Protein AF-A0A9P7KUI4-F1 (afdb_monomer_lite)

Radius of gyration: 19.09 Å; chains: 1; bounding box: 41×30×52 Å

InterPro domains:
  IPR008391 Acetyl xylan esterase domain [PF05448] (12-65)
  IPR029058 Alpha/Beta hydrolase fold [G3DSA:3.40.50.1820] (3-63)
  IPR029058 Alpha/Beta hydrolase fold [SSF53474] (7-69)
  IPR050261 FrsA esterase [PTHR22946] (4-66)

Foldseek 3Di:
DDDDDLVVLLVVVVVVLVVQVPDPVDDQQAAEAEDEEARLCSQVVNVVPDVSYDYYHHYPYPNDCPVVCVVCVVVVVVVVVQVVCVVVVHDRDDAAQEDPDLVQLDPVRHSHPRSHSVSCVVPVD

Sequence (125 aa):
MQESNPPLQQADYYDAFNFAASIPCVDKDKIAYWGSSFSGGNVIYAAAIDKRIKAAIIQCPAVSGEVRSLAFKDRIPTLLEDRCQIASGLDPPTVPLIAADRESSDLATTNAMFPTKDAYDLLSL

pLDDT: mean 90.23, std 8.91, range [48.69, 98.62]

Secondary structure (DSSP, 8-state):
-----HHHHHHHHHHHHHHHHHSTT--GGG-EEEEEHHHHHHHHHHHHH--S-SEEEEES----HHHHHHHHGGGHHHHHHHHHHHHTTPPPP---SS-SSSTT--TTT---SS-SHHHHHHH--

Structure (mmCIF, N/CA/C/O backbone):
data_AF-A0A9P7KUI4-F1
#
_entry.id   AF-A0A9P7KUI4-F1
#
loop_
_atom_site.group_PDB
_atom_site.id
_atom_site.type_symbol
_atom_site.label_atom_id
_atom_site.label_alt_id
_atom_site.label_comp_id
_atom_site.label_asym_id
_atom_site.label_entity_id
_atom_site.label_seq_id
_atom_site.pdbx_PDB_ins_code
_atom_site.Cartn_x
_atom_site.Cartn_y
_atom_site.Cartn_z
_atom_site.occupancy
_atom_site.B_iso_or_equiv
_atom_site.auth_seq_id
_atom_site.auth_comp_id
_atom_site.auth_asym_id
_atom_site.auth_atom_id
_atom_site.pdbx_PDB_model_num
ATOM 1 N N . MET A 1 1 ? 16.651 10.270 0.247 1.00 48.69 1 MET A N 1
ATOM 2 C CA . MET A 1 1 ? 16.249 9.134 -0.608 1.00 48.69 1 MET A CA 1
ATOM 3 C C . MET A 1 1 ? 15.030 8.499 0.039 1.00 48.69 1 MET A C 1
ATOM 5 O O . MET A 1 1 ? 15.164 7.970 1.135 1.00 48.69 1 MET A O 1
ATOM 9 N N . GLN A 1 2 ? 13.839 8.665 -0.538 1.00 57.72 2 GLN A N 1
ATOM 10 C CA . GLN A 1 2 ? 12.612 8.126 0.052 1.00 57.72 2 GLN A CA 1
ATOM 11 C C . GLN A 1 2 ? 12.283 6.800 -0.624 1.00 5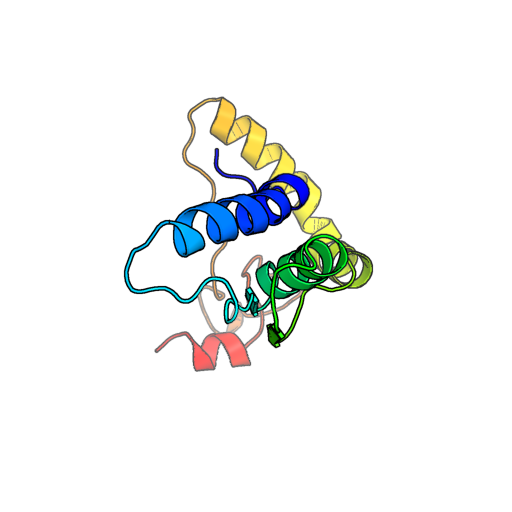7.72 2 GLN A C 1
ATOM 13 O O . GLN A 1 2 ? 11.622 6.750 -1.655 1.00 57.72 2 GLN A O 1
ATOM 18 N N . GLU A 1 3 ? 12.830 5.728 -0.065 1.00 71.50 3 GLU A N 1
ATOM 19 C CA . GLU A 1 3 ? 12.547 4.373 -0.520 1.00 71.50 3 GLU A CA 1
ATOM 20 C C . GLU A 1 3 ? 11.262 3.852 0.116 1.00 71.50 3 GLU A C 1
ATOM 22 O O . GLU A 1 3 ? 10.906 4.213 1.241 1.00 71.50 3 GLU A O 1
ATOM 27 N N . SER A 1 4 ? 10.573 2.958 -0.590 1.00 79.12 4 SER A N 1
ATOM 28 C CA . SER A 1 4 ? 9.473 2.217 0.018 1.00 79.12 4 SER A CA 1
ATOM 29 C C . SER A 1 4 ? 10.026 1.225 1.042 1.00 79.12 4 SER A C 1
ATOM 31 O O . SER A 1 4 ? 10.692 0.264 0.671 1.00 79.12 4 SER A O 1
ATOM 33 N N . ASN A 1 5 ? 9.730 1.447 2.324 1.00 88.44 5 ASN A N 1
ATOM 34 C CA . ASN A 1 5 ? 10.099 0.562 3.428 1.00 88.44 5 ASN A CA 1
ATOM 35 C C . ASN A 1 5 ? 8.817 0.037 4.100 1.00 88.44 5 ASN A C 1
ATOM 37 O O . ASN A 1 5 ? 8.259 0.736 4.948 1.00 88.44 5 ASN A O 1
ATOM 41 N N . PRO A 1 6 ? 8.313 -1.151 3.708 1.00 88.62 6 PRO A N 1
ATOM 42 C CA . PRO A 1 6 ? 7.027 -1.646 4.191 1.00 88.62 6 PRO A CA 1
ATOM 43 C C . PRO A 1 6 ? 6.933 -1.752 5.722 1.00 88.62 6 PRO A C 1
ATOM 45 O O . PRO A 1 6 ? 5.951 -1.250 6.255 1.00 88.62 6 PRO A O 1
ATOM 48 N N . PRO A 1 7 ? 7.918 -2.308 6.459 1.00 90.94 7 PRO A N 1
ATOM 49 C CA . PRO A 1 7 ? 7.857 -2.331 7.923 1.00 90.94 7 PRO A CA 1
ATOM 50 C C . PRO A 1 7 ? 7.677 -0.953 8.570 1.00 90.94 7 PRO A C 1
ATOM 52 O O . PRO A 1 7 ? 6.864 -0.813 9.482 1.00 90.94 7 PRO A O 1
ATOM 55 N N . LEU A 1 8 ? 8.390 0.072 8.086 1.00 94.50 8 LEU A N 1
ATOM 56 C CA . LEU A 1 8 ? 8.221 1.437 8.597 1.00 94.50 8 LEU A CA 1
ATOM 57 C C . LEU A 1 8 ? 6.851 2.007 8.217 1.00 94.50 8 LEU A C 1
ATOM 59 O O . LEU A 1 8 ? 6.138 2.499 9.079 1.00 94.50 8 LEU A O 1
ATOM 63 N N . GLN A 1 9 ? 6.428 1.840 6.965 1.00 93.38 9 GLN A N 1
ATOM 64 C CA . GLN A 1 9 ? 5.114 2.305 6.508 1.00 93.38 9 GLN A CA 1
ATOM 65 C C . GLN A 1 9 ? 3.950 1.618 7.236 1.00 93.38 9 GLN A C 1
ATOM 67 O O . GLN A 1 9 ? 2.884 2.201 7.397 1.00 93.38 9 GLN A O 1
ATOM 72 N N . GLN A 1 10 ? 4.125 0.367 7.661 1.00 94.56 10 GLN A N 1
ATOM 73 C CA . GLN A 1 10 ? 3.162 -0.347 8.497 1.00 94.56 10 GLN A CA 1
ATOM 74 C C . GLN A 1 10 ? 3.130 0.229 9.913 1.00 94.56 10 GLN A C 1
ATOM 76 O O . GLN A 1 10 ? 2.047 0.382 10.471 1.00 94.56 10 GLN A O 1
ATOM 81 N N . ALA A 1 11 ? 4.290 0.574 10.480 1.00 95.62 11 ALA A N 1
ATOM 82 C CA . ALA A 1 11 ? 4.370 1.241 11.777 1.00 95.62 11 ALA A CA 1
ATOM 83 C C . ALA A 1 11 ? 3.716 2.632 11.750 1.00 95.62 11 ALA A C 1
ATOM 85 O O . ALA A 1 11 ? 2.987 2.979 12.681 1.00 95.62 11 ALA A O 1
ATOM 86 N N . ASP A 1 12 ? 3.865 3.361 10.641 1.00 96.50 12 ASP A N 1
ATOM 87 C CA . ASP A 1 12 ? 3.247 4.674 10.445 1.00 96.50 12 ASP A CA 1
ATOM 88 C C . ASP A 1 12 ? 1.712 4.626 10.569 1.00 96.50 12 ASP A C 1
ATOM 90 O O . ASP A 1 12 ? 1.102 5.610 10.981 1.00 96.50 12 ASP A O 1
ATOM 94 N N . TYR A 1 13 ? 1.052 3.491 10.289 1.00 97.69 13 TYR A N 1
ATOM 95 C CA . TYR A 1 13 ? -0.392 3.349 10.536 1.00 97.69 13 TYR A CA 1
ATOM 96 C C . TYR A 1 13 ? -0.741 3.434 12.030 1.00 97.69 13 TYR A C 1
ATOM 98 O O . TYR A 1 13 ? -1.772 4.012 12.394 1.00 97.69 13 TYR A O 1
ATOM 106 N N . TYR A 1 14 ? 0.098 2.885 12.911 1.00 97.75 14 TYR A N 1
ATOM 107 C CA . TYR A 1 14 ? -0.122 2.932 14.360 1.00 97.75 14 TYR A CA 1
ATOM 108 C C . TYR A 1 14 ? 0.059 4.352 14.895 1.00 97.75 14 TYR A C 1
ATOM 110 O O . TYR A 1 14 ? -0.729 4.807 15.731 1.00 97.75 14 TYR A O 1
ATOM 118 N N . ASP A 1 15 ? 1.054 5.064 14.370 1.00 98.25 15 ASP A N 1
ATOM 119 C CA . ASP A 1 15 ? 1.306 6.463 14.703 1.00 98.25 15 ASP A CA 1
ATOM 120 C C . ASP A 1 15 ? 0.203 7.368 14.153 1.00 98.25 15 ASP A C 1
ATOM 122 O O . ASP A 1 15 ? -0.309 8.225 14.876 1.00 98.25 15 ASP A O 1
ATOM 126 N N . ALA A 1 16 ? -0.265 7.110 12.930 1.00 98.06 16 ALA A N 1
ATOM 127 C CA . ALA A 1 16 ? -1.418 7.788 12.352 1.00 98.06 16 ALA A CA 1
ATOM 128 C C . ALA A 1 16 ? -2.690 7.563 13.182 1.00 98.06 16 ALA A C 1
ATOM 130 O O . ALA A 1 16 ? -3.460 8.504 13.369 1.00 98.06 16 ALA A O 1
ATOM 131 N N . PHE A 1 17 ? -2.903 6.362 13.736 1.00 98.50 17 PHE A N 1
ATOM 132 C CA . PHE A 1 17 ? -4.002 6.117 14.676 1.00 98.50 17 PHE A CA 1
ATOM 133 C C . PHE A 1 17 ? -3.865 6.992 15.925 1.00 98.50 17 PHE A C 1
ATOM 135 O O . PHE A 1 17 ? -4.828 7.651 16.314 1.00 98.50 17 PHE A O 1
ATOM 142 N N . ASN A 1 18 ? -2.684 7.011 16.552 1.00 98.38 18 ASN A N 1
ATOM 143 C CA . ASN A 1 18 ? -2.441 7.795 17.768 1.00 98.38 18 ASN A CA 1
ATOM 144 C C . ASN A 1 18 ? -2.662 9.289 17.516 1.00 98.38 18 ASN A C 1
ATOM 146 O O . ASN A 1 18 ? -3.323 9.965 18.305 1.00 98.38 18 ASN A O 1
ATOM 150 N N . PHE A 1 19 ? -2.150 9.786 16.391 1.00 98.56 19 PHE A N 1
ATOM 151 C CA . PHE A 1 19 ? -2.352 11.159 15.966 1.00 98.56 19 PHE A CA 1
ATOM 152 C C . PHE A 1 19 ? -3.835 11.454 15.719 1.00 98.56 19 PHE A C 1
ATOM 154 O O . PHE A 1 19 ? -4.370 12.389 16.312 1.00 98.56 19 PHE A O 1
ATOM 161 N N . ALA A 1 20 ? -4.525 10.635 14.920 1.00 98.31 20 ALA A N 1
ATOM 162 C CA . ALA A 1 20 ? -5.942 10.824 14.619 1.00 98.31 20 ALA A CA 1
ATOM 163 C C . ALA A 1 20 ? -6.803 10.819 15.890 1.00 98.31 20 ALA A C 1
ATOM 165 O O . ALA A 1 20 ? -7.667 11.675 16.044 1.00 98.31 20 ALA A O 1
ATOM 166 N N . ALA A 1 21 ? -6.525 9.915 16.832 1.00 98.25 21 ALA A N 1
ATOM 167 C CA . ALA A 1 21 ? -7.222 9.833 18.112 1.00 98.25 21 ALA A CA 1
ATOM 168 C C . ALA A 1 21 ? -6.979 11.046 19.032 1.00 98.25 21 ALA A C 1
ATOM 170 O O . ALA A 1 21 ? -7.741 11.244 19.976 1.00 98.25 21 ALA A O 1
ATOM 171 N N . SER A 1 22 ? -5.940 11.851 18.780 1.00 98.31 22 SER A N 1
ATOM 172 C CA . SER A 1 22 ? -5.683 13.094 19.522 1.00 98.31 22 SER A CA 1
ATOM 173 C C . SER A 1 22 ? -6.503 14.287 19.016 1.00 98.31 22 SER A C 1
ATOM 175 O O . SER A 1 22 ? -6.601 15.304 19.703 1.00 98.31 22 SER A O 1
ATOM 177 N N . ILE A 1 23 ? -7.099 14.181 17.824 1.00 98.56 23 ILE A N 1
ATOM 178 C CA . ILE A 1 23 ? -7.865 15.266 17.210 1.00 98.56 23 ILE A CA 1
ATOM 179 C C . ILE A 1 23 ? -9.235 15.360 17.908 1.00 98.56 23 ILE A C 1
ATOM 181 O O . ILE A 1 23 ? -9.986 14.385 17.880 1.00 98.56 23 ILE A O 1
ATOM 185 N N . PRO A 1 24 ? -9.630 16.519 18.479 1.00 98.19 24 PRO A N 1
ATOM 186 C CA . PRO A 1 24 ? -10.840 16.625 19.307 1.00 98.19 24 PRO A CA 1
ATOM 187 C C . PRO A 1 24 ? -12.157 16.206 18.638 1.00 98.19 24 PRO A C 1
ATOM 189 O O . PRO A 1 24 ? -13.096 15.819 19.327 1.00 98.19 24 PRO A O 1
ATOM 192 N N . CYS A 1 25 ? -12.255 16.305 17.310 1.00 97.94 25 CYS A N 1
ATOM 193 C CA . CYS A 1 25 ? -13.455 15.928 16.559 1.00 97.94 25 CYS A CA 1
ATOM 194 C C . CYS A 1 25 ? -13.476 14.459 16.102 1.00 97.94 25 CYS A C 1
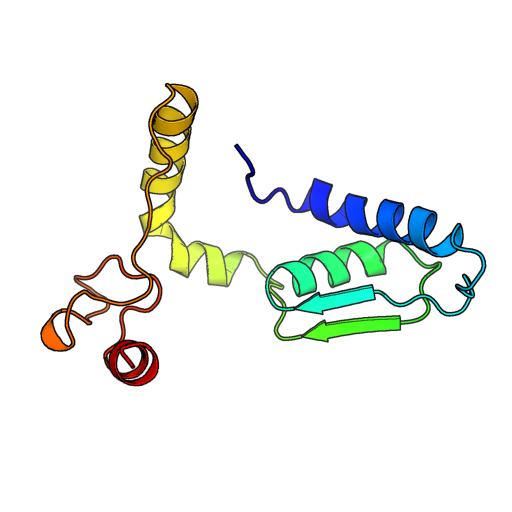ATOM 196 O O . CYS A 1 25 ? -14.446 14.040 15.470 1.00 97.94 25 CYS A O 1
ATOM 198 N N . VAL A 1 26 ? -12.435 13.677 16.398 1.00 98.44 26 VAL A N 1
ATOM 199 C CA . VAL A 1 26 ? -12.337 12.266 16.013 1.00 98.44 26 VAL A CA 1
ATOM 200 C C . VAL A 1 26 ? -12.796 11.375 17.164 1.00 98.44 26 VAL A C 1
ATOM 202 O O . VAL A 1 26 ? -12.249 11.402 18.263 1.00 98.44 26 VAL A O 1
ATOM 205 N N . ASP A 1 27 ? -13.785 10.524 16.894 1.00 98.25 27 ASP A N 1
ATOM 206 C CA . ASP A 1 27 ? -14.173 9.444 17.801 1.00 98.25 27 ASP A CA 1
ATOM 207 C C . ASP A 1 27 ? -13.187 8.275 17.654 1.00 98.25 27 ASP A C 1
ATOM 209 O O . ASP A 1 27 ? -13.242 7.508 16.685 1.00 98.25 27 ASP A O 1
ATOM 213 N N . LYS A 1 28 ? -12.277 8.132 18.626 1.00 97.31 28 LYS A N 1
ATOM 214 C CA . LYS A 1 28 ? -11.248 7.078 18.629 1.00 97.31 28 LYS A CA 1
ATOM 215 C C . LYS A 1 28 ? -11.822 5.661 18.540 1.00 97.31 28 LYS A C 1
ATOM 217 O O . LYS A 1 28 ? -11.135 4.753 18.075 1.00 97.31 28 LYS A O 1
ATOM 222 N N . ASP A 1 29 ? -13.070 5.458 18.964 1.00 97.94 29 ASP A N 1
ATOM 223 C CA . ASP A 1 29 ? -13.720 4.150 18.957 1.00 97.94 29 ASP A CA 1
ATOM 224 C C . ASP A 1 29 ? -14.392 3.842 17.608 1.00 97.94 29 ASP A C 1
ATOM 226 O O . ASP A 1 29 ? -15.029 2.799 17.470 1.00 97.94 29 ASP A O 1
ATOM 230 N N . LYS A 1 30 ? -14.198 4.701 16.593 1.00 98.19 30 LYS A N 1
ATOM 231 C CA . LYS A 1 30 ? -14.711 4.544 15.220 1.00 98.19 30 LYS A CA 1
ATOM 232 C C . LYS A 1 30 ? -13.649 4.703 14.120 1.00 98.19 30 LYS A C 1
ATOM 234 O O . LYS A 1 30 ? -13.995 4.904 12.959 1.00 98.19 30 LYS A O 1
ATOM 239 N N . ILE A 1 31 ? -12.362 4.598 14.449 1.00 98.62 31 ILE A N 1
ATOM 240 C CA . ILE A 1 31 ? -11.281 4.719 13.458 1.00 98.62 31 ILE A CA 1
ATOM 241 C C . ILE A 1 31 ? -11.184 3.446 12.600 1.00 98.62 31 ILE A C 1
ATOM 243 O O . ILE A 1 31 ? -11.254 2.323 13.110 1.00 98.62 31 ILE A O 1
ATOM 247 N N . ALA A 1 32 ? -10.983 3.628 11.294 1.00 98.38 32 ALA A N 1
ATOM 248 C CA . ALA A 1 32 ? -10.723 2.569 10.326 1.00 98.38 32 ALA A CA 1
ATOM 249 C C . ALA A 1 32 ? -9.422 2.840 9.563 1.00 98.38 32 ALA A C 1
ATOM 251 O O . ALA A 1 32 ? -9.056 3.995 9.343 1.00 98.38 32 ALA A O 1
ATOM 252 N N . TYR A 1 33 ? -8.754 1.779 9.119 1.00 98.50 33 TYR A N 1
ATOM 253 C CA . TYR A 1 33 ? -7.660 1.893 8.158 1.00 98.50 33 TYR A CA 1
ATOM 254 C C . TYR A 1 33 ? -8.171 1.714 6.735 1.00 98.50 33 TYR A C 1
ATOM 256 O O . TYR A 1 33 ? -9.028 0.873 6.469 1.00 98.50 33 TYR A O 1
ATOM 264 N N . TRP A 1 34 ? -7.621 2.498 5.813 1.00 98.00 34 TRP A N 1
ATOM 265 C CA . TRP A 1 34 ? -7.902 2.405 4.387 1.00 98.00 34 TRP A CA 1
ATOM 266 C C . TRP A 1 34 ? -6.591 2.392 3.602 1.00 98.00 34 TRP A C 1
ATOM 268 O O . TRP A 1 34 ? -5.629 3.070 3.977 1.00 98.00 34 TRP A O 1
ATOM 278 N N . GLY A 1 35 ? -6.539 1.601 2.533 1.00 96.44 35 GLY A N 1
ATOM 279 C CA . GLY A 1 35 ? -5.364 1.523 1.676 1.00 96.44 35 GLY A CA 1
ATOM 280 C C . GLY A 1 35 ? -5.662 0.919 0.313 1.00 96.44 35 GLY A C 1
ATOM 281 O O . GLY A 1 35 ? -6.486 0.012 0.180 1.00 96.44 35 GLY A O 1
ATOM 282 N N . SER A 1 36 ? -4.951 1.414 -0.698 1.00 95.81 36 SER A N 1
ATOM 283 C CA . SER A 1 36 ? -5.045 0.963 -2.087 1.00 95.81 36 SER A CA 1
ATOM 284 C C . SER A 1 36 ? -3.691 0.469 -2.590 1.00 95.81 36 SER A C 1
ATOM 286 O O . SER A 1 36 ? -2.648 0.980 -2.168 1.00 95.81 36 SER A O 1
ATOM 288 N N . SER A 1 37 ? -3.678 -0.529 -3.478 1.00 92.38 37 SER A N 1
ATOM 289 C CA . SER A 1 37 ? -2.452 -1.050 -4.094 1.00 92.38 37 SER A CA 1
ATOM 290 C C . SER A 1 37 ? -1.411 -1.454 -3.035 1.00 92.38 37 SER A C 1
ATOM 292 O O . SER A 1 37 ? -1.689 -2.268 -2.150 1.00 92.38 37 SER A O 1
ATOM 294 N N . PHE A 1 38 ? -0.212 -0.874 -3.077 1.00 90.62 38 PHE A N 1
ATOM 295 C CA . PHE A 1 38 ? 0.850 -1.131 -2.107 1.00 90.62 38 PHE A CA 1
ATOM 296 C C . PHE A 1 38 ? 0.445 -0.799 -0.664 1.00 90.62 38 PHE A C 1
ATOM 298 O O . PHE A 1 38 ? 0.690 -1.591 0.244 1.00 90.62 38 PHE A O 1
ATOM 305 N N . SER A 1 39 ? -0.262 0.316 -0.461 1.00 94.50 39 SER A N 1
ATOM 306 C CA . SER A 1 39 ? -0.798 0.693 0.851 1.00 94.50 39 SER A CA 1
ATOM 307 C C . SER A 1 39 ? -1.862 -0.299 1.333 1.00 94.50 39 SER A C 1
ATOM 309 O O . SER A 1 39 ? -1.920 -0.583 2.524 1.00 94.50 39 SER A O 1
ATOM 311 N N . GLY A 1 40 ? -2.629 -0.917 0.428 1.00 95.12 40 GLY A N 1
ATOM 312 C CA . GLY A 1 40 ? -3.553 -2.000 0.780 1.00 95.12 40 GLY A CA 1
ATOM 313 C C . GLY A 1 40 ? -2.843 -3.200 1.423 1.00 95.12 40 GLY A C 1
ATOM 314 O O . GLY A 1 40 ? -3.347 -3.764 2.391 1.00 95.12 40 GLY A O 1
ATOM 315 N N . GLY A 1 41 ? -1.640 -3.537 0.944 1.00 93.31 41 GLY A N 1
ATOM 316 C CA . GLY A 1 41 ? -0.768 -4.524 1.590 1.00 93.31 41 GLY A CA 1
ATOM 317 C C . GLY A 1 41 ? -0.359 -4.099 3.002 1.00 93.31 41 GLY A C 1
ATOM 318 O O . GLY A 1 41 ? -0.497 -4.872 3.947 1.00 93.31 41 GLY A O 1
ATOM 319 N N . ASN A 1 42 ? 0.062 -2.843 3.176 1.00 94.94 42 ASN A N 1
ATOM 320 C CA . ASN A 1 42 ? 0.408 -2.305 4.496 1.00 94.94 42 ASN A CA 1
ATOM 321 C C . ASN A 1 42 ? -0.783 -2.317 5.470 1.00 94.94 42 ASN A C 1
ATOM 323 O O . ASN A 1 42 ? -0.601 -2.683 6.628 1.00 94.94 42 ASN A O 1
ATOM 327 N N . VAL A 1 43 ? -2.000 -2.006 5.007 1.00 97.00 43 VAL A N 1
ATOM 328 C CA . VAL A 1 43 ? -3.222 -2.080 5.829 1.00 97.00 43 VAL A CA 1
ATOM 329 C C . VAL A 1 43 ? -3.489 -3.495 6.321 1.00 97.00 43 VAL A C 1
ATOM 331 O O . VAL A 1 43 ? -3.852 -3.652 7.484 1.00 97.00 43 VAL A O 1
ATOM 334 N N . ILE A 1 44 ? -3.295 -4.520 5.482 1.00 95.62 44 ILE A N 1
ATOM 335 C CA . ILE A 1 44 ? -3.464 -5.923 5.897 1.00 95.62 44 ILE A CA 1
ATOM 336 C C . ILE A 1 44 ? -2.559 -6.227 7.096 1.00 95.62 44 ILE A C 1
ATOM 338 O O . ILE A 1 44 ? -3.037 -6.733 8.112 1.00 95.62 44 ILE A O 1
ATOM 342 N N . TYR A 1 45 ? -1.273 -5.879 7.003 1.00 95.25 45 TYR A N 1
ATOM 343 C CA . TYR A 1 45 ? -0.314 -6.104 8.086 1.00 95.25 45 TYR A CA 1
ATOM 344 C C . TYR A 1 45 ? -0.637 -5.268 9.328 1.00 95.25 45 TYR A C 1
ATOM 346 O O . TYR A 1 45 ? -0.708 -5.816 10.426 1.00 95.25 45 TYR A O 1
ATOM 354 N N . ALA A 1 46 ? -0.898 -3.969 9.171 1.00 96.75 46 ALA A N 1
ATOM 355 C CA . ALA A 1 46 ? -1.198 -3.090 10.296 1.00 96.75 46 ALA A CA 1
ATOM 356 C C . ALA A 1 46 ? -2.472 -3.527 11.043 1.00 96.75 46 ALA A C 1
ATOM 358 O O . ALA A 1 46 ? -2.467 -3.641 12.266 1.00 96.75 46 ALA A O 1
ATOM 359 N N . ALA A 1 47 ? -3.544 -3.868 10.321 1.00 97.06 47 ALA A N 1
ATOM 360 C CA . ALA A 1 47 ? -4.796 -4.357 10.905 1.00 97.06 47 ALA A CA 1
ATOM 361 C C . ALA A 1 47 ? -4.661 -5.746 11.558 1.00 97.06 47 ALA A C 1
ATOM 363 O O . ALA A 1 47 ? -5.438 -6.115 12.450 1.00 97.06 47 ALA A O 1
ATOM 364 N N . ALA A 1 48 ? -3.678 -6.549 11.136 1.00 96.62 48 ALA A N 1
ATOM 365 C CA . ALA A 1 48 ? -3.374 -7.815 11.791 1.00 96.62 48 ALA A CA 1
ATOM 366 C C . ALA A 1 48 ? -2.828 -7.606 13.214 1.00 96.62 48 ALA A C 1
ATOM 368 O O . ALA A 1 48 ? -3.121 -8.434 14.079 1.00 96.62 48 ALA A O 1
ATOM 369 N N . ILE A 1 49 ? -2.131 -6.495 13.471 1.00 97.44 49 ILE A N 1
ATOM 370 C CA . ILE A 1 49 ? -1.506 -6.169 14.760 1.00 97.44 49 ILE A CA 1
ATOM 371 C C . ILE A 1 49 ? -2.376 -5.222 15.598 1.00 97.44 49 ILE A C 1
ATOM 373 O O . ILE A 1 49 ? -2.697 -5.536 16.743 1.00 97.44 49 ILE A O 1
ATOM 377 N N . ASP A 1 50 ? -2.795 -4.085 15.044 1.00 97.69 50 ASP A N 1
ATOM 378 C CA . ASP A 1 50 ? -3.565 -3.077 15.774 1.00 97.69 50 ASP A CA 1
ATOM 379 C C . ASP A 1 50 ? -5.055 -3.434 15.801 1.00 97.69 50 ASP A C 1
ATOM 381 O O . ASP A 1 50 ? -5.757 -3.365 14.795 1.00 97.69 50 ASP A O 1
ATOM 385 N N . LYS A 1 51 ? -5.554 -3.824 16.977 1.00 97.31 51 LYS A N 1
ATOM 386 C CA . LYS A 1 51 ? -6.965 -4.189 17.194 1.00 97.31 51 LYS A CA 1
ATOM 387 C C . LYS A 1 51 ? -7.825 -3.040 17.710 1.00 97.31 51 LYS A C 1
ATOM 389 O O . LYS A 1 51 ? -8.995 -3.245 18.028 1.00 97.31 51 LYS A O 1
ATOM 394 N N . ARG A 1 52 ? -7.267 -1.830 17.813 1.00 98.06 52 ARG A N 1
ATOM 395 C CA . ARG A 1 52 ? -8.024 -0.645 18.237 1.00 98.06 52 ARG A CA 1
ATOM 396 C C . ARG A 1 52 ? -8.986 -0.191 17.137 1.00 98.06 52 ARG A C 1
ATOM 398 O O . ARG A 1 52 ? -10.111 0.205 17.459 1.00 98.06 52 ARG A O 1
ATOM 405 N N . ILE A 1 53 ? -8.571 -0.315 15.870 1.00 98.25 53 ILE A N 1
ATOM 406 C CA . ILE A 1 53 ? -9.391 -0.015 14.687 1.00 98.25 53 ILE A CA 1
ATOM 407 C C . ILE A 1 53 ? -10.657 -0.877 14.627 1.00 98.25 53 ILE A C 1
ATOM 409 O O . ILE A 1 53 ? -10.693 -2.003 15.122 1.00 98.25 53 ILE A O 1
ATOM 413 N N . LYS A 1 54 ? -11.711 -0.347 14.001 1.00 98.31 54 LYS A N 1
ATOM 414 C CA . LYS A 1 54 ? -13.008 -1.036 13.857 1.00 98.31 54 LYS A CA 1
ATOM 415 C C . LYS A 1 54 ? -13.240 -1.637 12.484 1.00 98.31 54 LYS A C 1
ATOM 417 O O . LYS A 1 54 ? -14.075 -2.524 12.343 1.00 98.31 54 LYS A O 1
ATOM 422 N N . ALA A 1 55 ? -12.507 -1.165 11.485 1.00 98.25 55 ALA A N 1
ATOM 423 C CA . ALA A 1 55 ? -12.570 -1.689 10.135 1.00 98.25 55 ALA A CA 1
ATOM 424 C C . ALA A 1 55 ? -11.238 -1.489 9.409 1.00 98.25 55 ALA A C 1
ATOM 426 O O . ALA A 1 55 ? -10.473 -0.573 9.714 1.00 98.25 55 ALA A O 1
ATOM 427 N N . ALA A 1 56 ? -11.005 -2.341 8.415 1.00 98.06 56 ALA A N 1
ATOM 428 C CA . ALA A 1 56 ? -9.952 -2.191 7.427 1.00 98.06 56 ALA A CA 1
ATOM 429 C C . ALA A 1 56 ? -10.592 -2.269 6.036 1.00 98.06 56 ALA A C 1
ATOM 431 O O . ALA A 1 56 ? -11.316 -3.219 5.740 1.00 98.06 56 ALA A O 1
ATOM 432 N N . ILE A 1 57 ? -10.347 -1.267 5.197 1.00 98.19 57 ILE A N 1
ATOM 433 C CA . ILE A 1 57 ? -10.849 -1.192 3.825 1.00 98.19 57 ILE A CA 1
ATOM 434 C C . ILE A 1 57 ? -9.650 -1.285 2.889 1.00 98.19 57 ILE A C 1
ATOM 436 O O . ILE A 1 57 ? -8.747 -0.451 2.927 1.00 98.19 57 ILE A O 1
ATOM 440 N N . ILE A 1 58 ? -9.63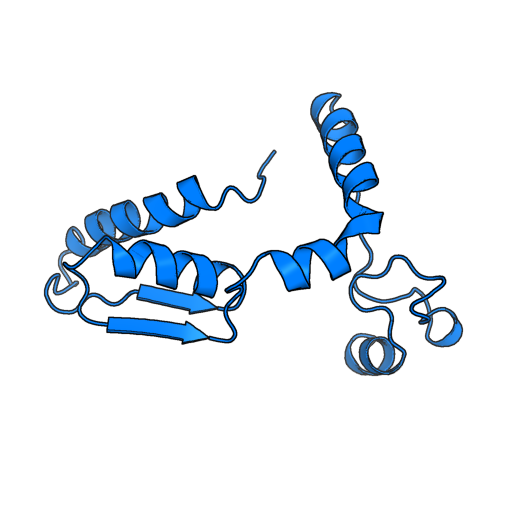3 -2.326 2.065 1.00 97.75 58 ILE A N 1
ATOM 441 C CA . ILE A 1 58 ? -8.458 -2.707 1.289 1.00 97.75 58 ILE A CA 1
ATOM 442 C C . ILE A 1 58 ? -8.853 -2.797 -0.185 1.00 97.75 58 ILE A C 1
ATOM 444 O O . ILE A 1 58 ? -9.667 -3.637 -0.564 1.00 97.75 58 ILE A O 1
ATOM 448 N N . GLN A 1 59 ? -8.270 -1.940 -1.020 1.00 96.75 59 GLN A N 1
ATOM 449 C CA . GLN A 1 59 ? -8.524 -1.899 -2.459 1.00 96.75 59 GLN A CA 1
ATOM 450 C C . GLN A 1 59 ? -7.312 -2.441 -3.232 1.00 96.75 59 GLN A C 1
ATOM 452 O O . GLN A 1 59 ? -6.191 -1.997 -3.000 1.00 96.75 59 GLN A O 1
ATOM 457 N N . CYS A 1 60 ? -7.545 -3.385 -4.156 1.00 92.69 60 CYS A N 1
ATOM 458 C CA . CYS A 1 60 ? -6.538 -3.978 -5.058 1.00 92.69 60 CYS A CA 1
ATOM 459 C C . CYS A 1 60 ? -5.141 -4.205 -4.424 1.00 92.69 60 CYS A C 1
ATOM 461 O O . CYS A 1 60 ? -4.140 -3.735 -4.965 1.00 92.69 60 CYS A O 1
ATOM 463 N N . PRO A 1 61 ? -5.050 -4.884 -3.265 1.00 91.94 61 PRO A N 1
ATOM 464 C CA . PRO A 1 61 ? -3.840 -4.872 -2.451 1.00 91.94 61 PRO A CA 1
ATOM 465 C C . PRO A 1 61 ? -2.652 -5.585 -3.097 1.00 91.94 61 PRO A C 1
ATOM 467 O O . PRO A 1 61 ? -2.794 -6.631 -3.731 1.00 91.94 61 PRO A O 1
ATOM 470 N N . ALA A 1 62 ? -1.451 -5.088 -2.811 1.00 88.44 62 ALA A N 1
ATOM 471 C CA . ALA A 1 62 ? -0.222 -5.855 -2.972 1.00 88.44 62 ALA A CA 1
ATOM 472 C C . ALA A 1 62 ? -0.088 -6.863 -1.813 1.00 88.44 62 ALA A C 1
ATOM 474 O O . ALA A 1 62 ? 0.402 -6.511 -0.743 1.00 88.44 62 ALA A O 1
ATOM 475 N N . VAL A 1 63 ? -0.561 -8.100 -2.011 1.00 85.81 63 VAL A N 1
ATOM 476 C CA . VAL A 1 63 ? -0.612 -9.132 -0.950 1.00 85.81 63 VAL A CA 1
ATOM 477 C C . VAL A 1 63 ? 0.646 -10.000 -0.903 1.00 85.81 63 VAL A C 1
ATOM 479 O O . VAL A 1 63 ? 1.213 -10.195 0.166 1.00 85.81 63 VAL A O 1
ATOM 482 N N . SER A 1 64 ? 1.089 -10.526 -2.051 1.00 79.50 64 SER A N 1
ATOM 483 C CA . SER A 1 64 ? 2.288 -11.366 -2.148 1.00 79.50 64 SER A CA 1
ATOM 484 C C . SER A 1 64 ? 3.355 -10.686 -2.992 1.00 79.50 64 SER A C 1
ATOM 486 O O . SER A 1 64 ? 3.090 -10.196 -4.094 1.00 79.50 64 SER A O 1
ATOM 488 N N . GLY A 1 65 ? 4.580 -10.691 -2.470 1.00 71.44 65 GLY A N 1
ATOM 489 C CA . GLY A 1 65 ? 5.755 -10.219 -3.184 1.00 71.44 65 GLY A CA 1
ATOM 490 C C . GLY A 1 65 ? 6.138 -11.102 -4.369 1.00 71.44 65 GLY A C 1
ATOM 491 O O . GLY A 1 65 ? 6.819 -10.602 -5.245 1.00 71.44 65 GLY A O 1
ATOM 492 N N . GLU A 1 66 ? 5.693 -12.361 -4.447 1.00 73.25 66 GLU A N 1
ATOM 493 C CA . GLU A 1 66 ? 6.139 -13.327 -5.468 1.00 73.25 66 GLU A CA 1
ATOM 494 C C . GLU A 1 66 ? 5.735 -12.934 -6.894 1.00 73.25 66 GLU A C 1
ATOM 496 O O . GLU A 1 66 ? 6.553 -12.935 -7.812 1.00 73.25 66 GLU A O 1
ATOM 501 N N . VAL A 1 67 ? 4.475 -12.538 -7.089 1.00 69.81 67 VAL A N 1
ATOM 502 C CA . VAL A 1 67 ? 3.982 -12.113 -8.410 1.00 69.81 67 VAL A CA 1
ATOM 503 C C . VAL A 1 67 ? 4.665 -10.812 -8.836 1.00 69.81 67 VAL A C 1
ATOM 505 O O . VAL A 1 67 ? 4.996 -10.615 -10.005 1.00 69.81 67 VAL A O 1
ATOM 508 N N . ARG A 1 68 ? 4.919 -9.921 -7.872 1.00 68.38 68 ARG A N 1
ATOM 509 C CA . ARG A 1 68 ? 5.544 -8.626 -8.137 1.00 68.38 68 ARG A CA 1
ATOM 510 C C . ARG A 1 68 ? 7.052 -8.752 -8.340 1.00 68.38 68 ARG A C 1
ATOM 512 O O . ARG A 1 68 ? 7.591 -8.094 -9.215 1.00 68.38 68 ARG A O 1
ATOM 519 N N . SER A 1 69 ? 7.741 -9.602 -7.591 1.00 71.25 69 SER A N 1
ATOM 520 C CA . SER A 1 69 ? 9.180 -9.812 -7.742 1.00 71.25 69 SER A CA 1
ATOM 521 C C . SER A 1 69 ? 9.505 -10.406 -9.106 1.00 71.25 69 SER A C 1
ATOM 523 O O . SER A 1 69 ? 10.477 -9.981 -9.719 1.00 71.25 69 SER A O 1
ATOM 525 N N . LEU A 1 70 ? 8.658 -11.297 -9.631 1.00 73.50 70 LEU A N 1
ATOM 526 C CA . LEU A 1 70 ? 8.820 -11.824 -10.983 1.00 73.50 70 LEU A CA 1
ATOM 527 C C . LEU A 1 70 ? 8.651 -10.731 -12.048 1.00 73.50 70 LEU A C 1
ATOM 529 O O . LEU A 1 70 ? 9.490 -10.614 -12.934 1.00 73.50 70 LEU A O 1
ATOM 533 N N . ALA A 1 71 ? 7.619 -9.892 -11.923 1.00 72.94 71 ALA A N 1
ATOM 534 C CA . ALA A 1 71 ? 7.363 -8.793 -12.859 1.00 72.94 71 ALA A CA 1
ATOM 535 C C . ALA A 1 71 ? 8.447 -7.697 -12.842 1.00 72.94 71 ALA A C 1
ATOM 537 O O . ALA A 1 71 ? 8.600 -6.965 -13.815 1.00 72.94 71 ALA A O 1
ATOM 538 N N . PHE A 1 72 ? 9.189 -7.564 -11.739 1.00 76.62 72 PHE A N 1
ATOM 539 C CA . PHE A 1 72 ? 10.222 -6.540 -11.564 1.00 76.62 72 PHE A CA 1
ATOM 540 C C . PHE A 1 72 ? 11.648 -7.098 -11.556 1.00 76.62 72 PHE A C 1
ATOM 542 O O . PHE A 1 72 ? 12.585 -6.316 -11.415 1.00 76.62 72 PHE A O 1
ATOM 549 N N . LYS A 1 73 ? 11.834 -8.415 -11.721 1.00 82.69 73 LYS A N 1
ATOM 550 C CA . LYS A 1 73 ? 13.130 -9.101 -11.603 1.00 82.69 73 LYS A CA 1
ATOM 551 C C . LYS A 1 73 ? 14.235 -8.390 -12.379 1.00 82.69 73 LYS A C 1
ATOM 553 O O . LYS A 1 73 ? 15.282 -8.084 -11.815 1.00 82.69 73 LYS A O 1
ATOM 558 N N . ASP A 1 74 ? 13.975 -8.096 -13.647 1.00 82.25 74 ASP A N 1
ATOM 559 C CA . ASP A 1 74 ? 14.985 -7.545 -14.552 1.00 82.25 74 ASP A CA 1
ATOM 560 C C . ASP A 1 74 ? 15.256 -6.050 -14.292 1.00 82.25 74 ASP A C 1
ATOM 562 O O . ASP A 1 74 ? 16.248 -5.509 -14.766 1.00 82.25 74 ASP A O 1
ATOM 566 N N . ARG A 1 75 ? 14.423 -5.391 -13.470 1.00 80.25 75 ARG A N 1
ATOM 567 C CA . ARG A 1 75 ? 14.607 -4.001 -13.016 1.00 80.25 75 ARG A CA 1
ATOM 568 C C . ARG A 1 75 ? 15.363 -3.882 -11.692 1.00 80.25 75 ARG A C 1
ATOM 570 O O . ARG A 1 75 ? 15.801 -2.787 -11.350 1.00 80.25 75 ARG A O 1
ATOM 577 N N . ILE A 1 76 ? 15.513 -4.973 -10.935 1.00 82.75 76 ILE A N 1
ATOM 578 C CA . ILE A 1 76 ? 16.186 -4.949 -9.626 1.00 82.75 76 ILE A CA 1
ATOM 579 C C . ILE A 1 76 ? 17.634 -4.437 -9.732 1.00 82.75 76 ILE A C 1
ATOM 581 O O . ILE A 1 76 ? 17.985 -3.581 -8.921 1.00 82.75 76 ILE A O 1
ATOM 585 N N . PRO A 1 77 ? 18.474 -4.889 -10.690 1.00 86.06 77 PRO A N 1
ATOM 586 C CA . PRO A 1 77 ? 19.848 -4.395 -10.799 1.00 86.06 77 PRO A CA 1
ATOM 587 C C . PRO A 1 77 ? 19.912 -2.882 -11.024 1.00 86.06 77 PRO A C 1
ATOM 589 O O . PRO A 1 77 ? 20.600 -2.191 -10.278 1.00 86.06 77 PRO A O 1
ATOM 592 N N . THR A 1 78 ? 19.117 -2.360 -11.963 1.00 83.88 78 THR A N 1
ATOM 593 C CA . THR A 1 78 ? 19.022 -0.918 -12.234 1.00 83.88 78 THR A CA 1
ATOM 594 C C . THR A 1 78 ? 18.581 -0.149 -10.994 1.00 83.88 78 THR A C 1
ATOM 596 O O . THR A 1 78 ? 19.237 0.808 -10.615 1.00 83.88 78 THR A O 1
ATOM 599 N N . LEU A 1 79 ? 17.560 -0.624 -10.271 1.00 83.12 79 LEU A N 1
ATOM 600 C CA . LEU A 1 79 ? 17.114 0.030 -9.037 1.00 83.12 79 LEU A CA 1
ATOM 601 C C . LEU A 1 79 ? 18.230 0.129 -7.980 1.00 83.12 79 LEU A C 1
ATOM 603 O O . LEU A 1 79 ? 18.281 1.093 -7.219 1.00 83.12 79 LEU A O 1
ATOM 607 N N . LEU A 1 80 ? 19.120 -0.865 -7.897 1.00 85.75 80 LEU A N 1
ATOM 608 C CA . LEU A 1 80 ? 20.268 -0.824 -6.987 1.00 85.75 80 LEU A CA 1
ATOM 609 C C . LEU A 1 80 ? 21.362 0.135 -7.477 1.00 85.75 80 LEU A C 1
ATOM 611 O O . LEU A 1 80 ? 21.966 0.827 -6.659 1.00 85.75 80 LEU A O 1
ATOM 615 N N . GLU A 1 81 ? 21.602 0.209 -8.784 1.00 87.19 81 GLU A N 1
ATOM 616 C CA . GLU A 1 81 ? 22.518 1.186 -9.386 1.00 87.19 81 GLU A CA 1
ATOM 617 C C . GLU A 1 81 ? 22.024 2.624 -9.176 1.00 87.19 81 GLU A C 1
ATOM 619 O O . GLU A 1 81 ? 22.809 3.491 -8.782 1.00 87.19 81 GLU A O 1
ATOM 624 N N . ASP A 1 82 ? 20.718 2.857 -9.323 1.00 88.50 82 ASP A N 1
ATOM 625 C CA . ASP A 1 82 ? 20.066 4.145 -9.082 1.00 88.50 82 ASP A CA 1
ATOM 626 C C . ASP A 1 82 ? 20.351 4.646 -7.657 1.00 88.50 82 ASP A C 1
ATOM 628 O O . ASP A 1 82 ? 20.649 5.823 -7.447 1.00 88.50 82 ASP A O 1
ATOM 632 N N . ARG A 1 83 ? 20.351 3.748 -6.658 1.00 87.00 83 ARG A N 1
ATOM 633 C CA . ARG A 1 83 ? 20.700 4.101 -5.269 1.00 87.00 83 ARG A CA 1
ATOM 634 C C . ARG A 1 83 ? 22.120 4.647 -5.156 1.00 87.00 83 ARG A C 1
ATOM 636 O O . ARG A 1 83 ? 22.332 5.623 -4.436 1.00 87.00 83 ARG A O 1
ATOM 643 N N . CYS A 1 84 ? 23.082 4.030 -5.842 1.00 86.12 84 CYS A N 1
ATOM 644 C CA . CYS A 1 84 ? 24.478 4.473 -5.853 1.00 86.12 84 CYS A CA 1
ATOM 645 C C . CYS A 1 84 ? 24.630 5.844 -6.528 1.00 86.12 84 CYS A C 1
ATOM 647 O O . CYS A 1 84 ? 25.360 6.699 -6.021 1.00 86.12 84 CYS A O 1
ATOM 649 N N . GLN A 1 85 ? 23.916 6.076 -7.633 1.00 88.38 85 GLN A N 1
ATOM 650 C CA . GLN A 1 85 ? 23.907 7.366 -8.330 1.00 88.38 85 GLN A CA 1
ATOM 651 C C . GLN A 1 85 ? 23.333 8.476 -7.441 1.00 88.38 85 GLN A C 1
ATOM 653 O O . GLN A 1 85 ? 23.986 9.500 -7.233 1.00 88.38 85 GLN A O 1
ATOM 658 N N . ILE A 1 86 ? 22.167 8.232 -6.834 1.00 87.88 86 ILE A N 1
ATOM 659 C CA . ILE A 1 86 ? 21.502 9.180 -5.929 1.00 87.88 86 ILE A CA 1
ATOM 660 C C . ILE A 1 86 ? 22.386 9.483 -4.715 1.00 87.88 86 ILE A C 1
ATOM 662 O O . ILE A 1 86 ? 22.527 10.638 -4.316 1.00 87.88 86 ILE A O 1
ATOM 666 N N . ALA A 1 87 ? 23.012 8.463 -4.118 1.00 89.31 87 ALA A N 1
ATOM 667 C CA . ALA A 1 87 ? 23.924 8.653 -2.989 1.00 89.31 87 ALA A CA 1
ATOM 668 C C . ALA A 1 87 ? 25.158 9.499 -3.353 1.00 89.31 87 ALA A C 1
ATOM 670 O O . ALA A 1 87 ? 25.723 10.160 -2.485 1.00 89.31 87 ALA A O 1
ATOM 671 N N . SER A 1 88 ? 25.542 9.510 -4.631 1.00 91.75 88 SER A N 1
ATOM 672 C CA . SER A 1 88 ? 26.642 10.322 -5.165 1.00 91.75 88 SER A CA 1
ATOM 673 C C . SER A 1 88 ? 26.218 11.752 -5.532 1.00 91.75 88 SER A C 1
ATOM 675 O O . SER A 1 88 ? 27.041 12.521 -6.022 1.00 91.75 88 SER A O 1
ATOM 677 N N . GLY A 1 89 ? 24.955 12.124 -5.293 1.00 93.31 89 GLY A N 1
ATOM 678 C CA . GLY A 1 89 ? 24.423 13.464 -5.553 1.00 93.31 89 GLY A CA 1
ATOM 679 C C . GLY A 1 89 ? 23.920 13.691 -6.979 1.00 93.31 89 GLY A C 1
ATOM 680 O O . GLY A 1 89 ? 23.650 14.835 -7.336 1.00 93.31 89 GLY A O 1
ATOM 681 N N . LEU A 1 90 ? 23.797 12.634 -7.789 1.00 91.31 90 LEU A N 1
ATOM 682 C CA . LEU A 1 90 ? 23.147 12.713 -9.097 1.00 91.31 90 LEU A CA 1
ATOM 683 C C . LEU A 1 90 ? 21.621 12.733 -8.946 1.00 91.31 90 LEU A C 1
ATOM 685 O O . LEU A 1 90 ? 21.074 12.232 -7.957 1.00 91.31 90 LEU A O 1
ATOM 689 N N . ASP A 1 91 ? 20.940 13.290 -9.946 1.00 89.50 91 ASP A N 1
ATOM 690 C CA . ASP A 1 91 ? 19.480 13.312 -9.978 1.00 89.50 91 ASP A CA 1
ATOM 691 C C . ASP A 1 91 ? 18.908 11.885 -10.030 1.00 89.50 91 ASP A C 1
ATOM 693 O O . ASP A 1 91 ? 19.453 11.029 -10.734 1.00 89.50 91 ASP A O 1
ATOM 697 N N . PRO A 1 92 ? 17.802 11.605 -9.313 1.00 85.25 92 PRO A N 1
ATOM 698 C CA . PRO A 1 92 ? 17.144 10.311 -9.388 1.00 85.25 92 PRO A CA 1
ATOM 699 C C . PRO A 1 92 ? 16.711 9.998 -10.828 1.00 85.25 92 PRO A C 1
ATOM 701 O O . PRO A 1 92 ? 15.994 10.803 -11.435 1.00 85.25 92 PRO A O 1
ATOM 704 N N . PRO A 1 93 ? 17.093 8.835 -11.376 1.00 85.19 93 PRO A N 1
ATOM 705 C CA . PRO A 1 93 ? 16.652 8.436 -12.700 1.00 85.19 93 PRO A CA 1
ATOM 706 C C . PRO A 1 93 ? 15.135 8.241 -12.722 1.00 85.19 93 PRO A C 1
ATOM 708 O O . PRO A 1 93 ? 14.497 7.906 -11.720 1.00 85.19 93 PRO A O 1
ATOM 711 N N . THR A 1 94 ? 14.546 8.474 -13.890 1.00 87.44 94 THR A N 1
ATOM 712 C CA . THR A 1 94 ? 13.102 8.358 -14.099 1.00 87.44 94 THR A CA 1
ATOM 713 C C . THR A 1 94 ? 12.803 7.246 -15.092 1.00 87.44 94 THR A C 1
ATOM 715 O O . THR A 1 94 ? 13.567 6.988 -16.021 1.00 87.44 94 THR A O 1
ATOM 718 N N . VAL A 1 95 ? 11.672 6.576 -14.885 1.00 86.50 95 VAL A N 1
ATOM 719 C CA . VAL A 1 95 ? 11.146 5.568 -15.806 1.00 86.50 95 VAL A CA 1
ATOM 720 C C . VAL A 1 95 ? 9.944 6.183 -16.520 1.00 86.50 95 VAL A C 1
ATOM 722 O O . VAL A 1 95 ? 9.049 6.692 -15.837 1.00 86.50 95 VAL A O 1
ATOM 725 N N . PRO A 1 96 ? 9.889 6.160 -17.863 1.00 91.62 96 PRO A N 1
ATOM 726 C CA . PRO A 1 96 ? 8.765 6.737 -18.584 1.00 91.62 96 PRO A CA 1
ATOM 727 C C . PRO A 1 96 ? 7.473 5.975 -18.267 1.00 91.62 96 PRO A C 1
ATOM 729 O O . PRO A 1 96 ? 7.474 4.754 -18.109 1.00 91.62 96 PRO A O 1
ATOM 732 N N . LEU A 1 97 ? 6.356 6.696 -18.158 1.00 92.06 97 LEU A N 1
ATOM 733 C CA . LEU A 1 97 ? 5.059 6.095 -17.836 1.00 92.06 97 LEU A CA 1
ATOM 734 C C . LEU A 1 97 ? 4.550 5.212 -18.985 1.00 92.06 97 LEU A C 1
ATOM 736 O O . LEU A 1 97 ? 4.120 4.085 -18.754 1.00 92.06 97 LEU A O 1
ATOM 740 N N . ILE A 1 98 ? 4.660 5.722 -20.210 1.00 95.00 98 ILE A N 1
ATOM 741 C CA . ILE A 1 98 ? 4.316 5.075 -21.481 1.00 95.00 98 ILE A CA 1
ATOM 742 C C . ILE A 1 98 ? 5.493 5.203 -22.452 1.00 95.00 98 ILE A C 1
ATOM 744 O O . ILE A 1 98 ? 6.420 5.975 -22.201 1.00 95.00 98 ILE A O 1
ATOM 748 N N . ALA A 1 99 ? 5.485 4.438 -23.544 1.00 93.25 99 ALA A N 1
ATOM 749 C CA . ALA A 1 99 ? 6.497 4.583 -24.588 1.00 93.25 99 ALA A CA 1
ATOM 750 C C . ALA A 1 99 ? 6.408 5.962 -25.273 1.00 93.25 99 ALA A C 1
ATOM 752 O O . ALA A 1 99 ? 5.393 6.650 -25.171 1.00 93.25 99 ALA A O 1
ATOM 753 N N . ALA A 1 100 ? 7.476 6.367 -25.966 1.00 92.56 100 ALA A N 1
ATOM 754 C CA . ALA A 1 100 ? 7.531 7.662 -26.651 1.00 92.56 100 ALA A CA 1
ATOM 755 C C . ALA A 1 100 ? 6.493 7.766 -27.781 1.00 92.56 100 ALA A C 1
ATOM 757 O O . ALA A 1 100 ? 5.950 8.838 -28.046 1.00 92.56 100 ALA A O 1
ATOM 758 N N . ASP A 1 101 ? 6.191 6.637 -28.415 1.00 93.75 101 ASP A N 1
ATOM 759 C CA . ASP A 1 101 ? 5.211 6.521 -29.479 1.00 93.75 101 ASP A CA 1
ATOM 760 C C . ASP A 1 101 ? 4.487 5.166 -29.410 1.00 93.75 101 ASP A C 1
ATOM 762 O O . ASP A 1 101 ? 4.856 4.236 -28.680 1.00 93.75 101 ASP A O 1
ATOM 766 N N . ARG A 1 102 ? 3.409 5.059 -30.184 1.00 93.25 102 ARG A N 1
ATOM 767 C CA . ARG A 1 102 ? 2.578 3.857 -30.219 1.00 93.25 102 ARG A CA 1
ATOM 768 C C . ARG A 1 102 ? 3.309 2.646 -30.803 1.00 93.25 102 ARG A C 1
ATOM 770 O O . ARG A 1 102 ? 2.996 1.514 -30.439 1.00 93.25 102 ARG A O 1
ATOM 777 N N . GLU A 1 103 ? 4.243 2.845 -31.731 1.00 93.56 103 GLU A N 1
ATOM 778 C CA . GLU A 1 103 ? 4.980 1.747 -32.364 1.00 93.56 103 GLU A CA 1
ATOM 779 C C . GLU A 1 103 ? 6.024 1.160 -31.412 1.00 93.56 103 GLU A C 1
ATOM 781 O O . GLU A 1 103 ? 6.156 -0.061 -31.347 1.00 93.56 103 GLU A O 1
ATOM 786 N N . SER A 1 104 ? 6.666 2.006 -30.601 1.00 92.38 104 SER A N 1
ATOM 787 C CA . SER A 1 104 ? 7.609 1.623 -29.544 1.00 92.38 104 SER A CA 1
ATOM 788 C C . SER A 1 104 ? 6.944 1.081 -28.271 1.00 92.38 104 SER A C 1
ATOM 790 O O . SER A 1 104 ? 7.629 0.704 -27.319 1.00 92.38 104 SER A O 1
ATOM 792 N N . SER A 1 105 ? 5.612 0.991 -28.238 1.00 91.62 105 SER A N 1
ATOM 793 C CA . SER A 1 105 ? 4.854 0.368 -27.147 1.00 91.62 105 SER A CA 1
ATOM 794 C C . SER A 1 105 ? 4.874 -1.164 -27.261 1.00 91.62 105 SER A C 1
ATOM 796 O O . SER A 1 105 ? 3.912 -1.784 -27.728 1.00 91.62 105 SER A O 1
ATOM 798 N N . ASP A 1 106 ? 5.992 -1.772 -26.857 1.00 88.19 106 ASP A N 1
ATOM 799 C CA . ASP A 1 106 ? 6.212 -3.220 -26.885 1.00 88.19 106 ASP A CA 1
ATOM 800 C C . ASP A 1 106 ? 6.928 -3.726 -25.617 1.00 88.19 106 ASP A C 1
ATOM 802 O O . ASP A 1 106 ? 8.007 -3.256 -25.254 1.00 88.19 106 ASP A O 1
ATOM 806 N N . LEU A 1 107 ? 6.326 -4.733 -24.968 1.00 82.19 107 LEU A N 1
ATOM 807 C CA . LEU A 1 107 ? 6.781 -5.370 -23.721 1.00 82.19 107 LEU A CA 1
ATOM 808 C C . LEU A 1 107 ? 8.239 -5.849 -23.733 1.00 82.19 107 LEU A C 1
ATOM 810 O O . LEU A 1 107 ? 8.864 -5.873 -22.677 1.00 82.19 107 LEU A O 1
ATOM 814 N N . ALA A 1 108 ? 8.760 -6.271 -24.883 1.00 83.75 108 ALA A N 1
ATOM 815 C CA . ALA A 1 108 ? 10.105 -6.818 -25.004 1.00 83.75 108 ALA A CA 1
ATOM 816 C C . ALA A 1 108 ? 11.173 -5.740 -25.230 1.00 83.75 108 ALA A C 1
ATOM 818 O O . ALA A 1 108 ? 12.359 -6.027 -25.076 1.00 83.75 108 ALA A O 1
ATOM 819 N N . THR A 1 109 ? 10.782 -4.523 -25.621 1.00 83.94 109 THR A N 1
ATOM 820 C CA . THR A 1 109 ? 11.731 -3.505 -26.104 1.00 83.94 109 THR A CA 1
ATOM 821 C C . THR A 1 109 ? 11.675 -2.184 -25.347 1.00 83.94 109 THR A C 1
ATOM 823 O O . THR A 1 109 ? 12.690 -1.491 -25.275 1.00 83.94 109 THR A O 1
ATOM 826 N N . THR A 1 110 ? 10.537 -1.828 -24.747 1.00 86.81 110 THR A N 1
ATOM 827 C CA . THR A 1 110 ? 10.405 -0.580 -23.991 1.00 86.81 110 THR A CA 1
ATOM 828 C C . THR A 1 110 ? 10.679 -0.776 -22.506 1.00 86.81 110 THR A C 1
ATOM 830 O O . THR A 1 110 ? 10.272 -1.767 -21.904 1.00 86.81 110 THR A O 1
ATOM 83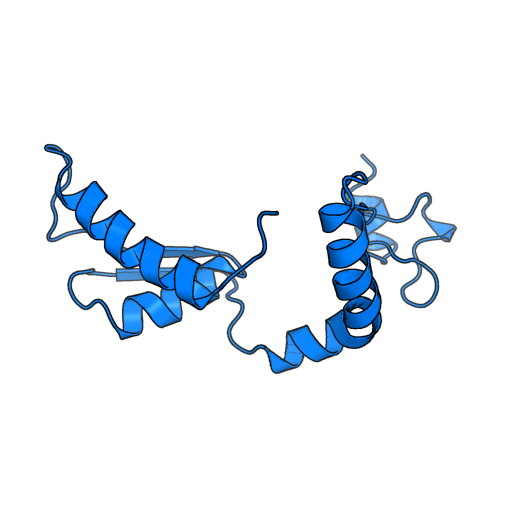3 N N . ASN A 1 111 ? 11.312 0.218 -21.878 1.00 85.69 111 ASN A N 1
ATOM 834 C CA . ASN A 1 111 ? 11.426 0.276 -20.420 1.00 85.69 111 ASN A CA 1
ATOM 835 C C . ASN A 1 111 ? 10.282 1.080 -19.773 1.00 85.69 111 ASN A C 1
ATOM 837 O O . ASN A 1 111 ? 10.356 1.403 -18.591 1.00 85.69 111 ASN A O 1
ATOM 841 N N . ALA A 1 112 ? 9.221 1.420 -20.510 1.00 90.38 112 ALA A N 1
ATOM 842 C CA . ALA A 1 112 ? 8.080 2.124 -19.932 1.00 90.38 112 ALA A CA 1
ATOM 843 C C . ALA A 1 112 ? 7.399 1.326 -18.806 1.00 90.38 112 ALA A C 1
ATOM 845 O O . ALA A 1 112 ? 7.418 0.092 -18.771 1.00 90.38 112 ALA A O 1
ATOM 846 N N . MET A 1 113 ? 6.793 2.031 -17.850 1.00 87.75 113 MET A N 1
ATOM 847 C CA . MET A 1 113 ? 6.040 1.409 -16.759 1.00 87.75 113 MET A CA 1
ATOM 848 C C . MET A 1 113 ? 4.806 0.670 -17.285 1.00 87.75 113 MET A C 1
ATOM 850 O O . MET A 1 113 ? 4.533 -0.443 -16.834 1.00 87.75 113 MET A O 1
ATOM 854 N N . PHE A 1 114 ? 4.109 1.260 -18.257 1.00 90.44 114 PHE A N 1
ATOM 855 C CA . PHE A 1 114 ? 3.002 0.651 -18.983 1.00 90.44 114 PHE A CA 1
ATOM 856 C C . PHE A 1 114 ? 3.401 0.452 -20.451 1.00 90.44 114 PHE A C 1
ATOM 858 O O . PHE A 1 114 ? 3.250 1.360 -21.267 1.00 90.44 114 PHE A O 1
ATOM 865 N N . PRO A 1 115 ? 3.948 -0.725 -20.798 1.00 90.06 115 PRO A N 1
ATOM 866 C CA . PRO A 1 115 ? 4.592 -0.945 -22.091 1.00 90.06 115 PRO A CA 1
ATOM 867 C C . PRO A 1 115 ? 3.618 -1.260 -23.240 1.00 90.06 115 PRO A C 1
ATOM 869 O O . PRO A 1 115 ? 4.064 -1.524 -24.351 1.00 90.06 115 PRO A O 1
ATOM 872 N N . THR A 1 116 ? 2.303 -1.307 -23.002 1.00 92.00 116 THR A N 1
ATOM 873 C CA . THR A 1 116 ? 1.327 -1.769 -24.002 1.00 92.00 116 THR A CA 1
ATOM 874 C C . THR A 1 116 ? 0.785 -0.635 -24.870 1.00 92.00 116 THR A C 1
ATOM 876 O O . THR A 1 116 ? 0.628 0.498 -24.416 1.00 92.00 116 THR A O 1
ATOM 879 N N . LYS A 1 117 ? 0.413 -0.963 -26.115 1.00 94.19 117 LYS A N 1
ATOM 880 C CA . LYS A 1 117 ? -0.262 -0.029 -27.037 1.00 94.19 117 LYS A CA 1
ATOM 881 C C . LYS A 1 117 ? -1.566 0.515 -26.461 1.00 94.19 117 LYS A C 1
ATOM 883 O O . LYS A 1 117 ? -1.807 1.708 -26.564 1.00 94.19 117 LYS A O 1
ATOM 888 N N . ASP A 1 118 ? -2.349 -0.326 -25.789 1.00 94.38 118 ASP A N 1
ATOM 889 C CA . ASP A 1 118 ? -3.591 0.109 -25.139 1.00 94.38 118 ASP A CA 1
ATOM 890 C C . ASP A 1 118 ? -3.325 1.158 -24.048 1.00 94.38 118 ASP A C 1
ATOM 892 O O . ASP A 1 118 ? -4.083 2.114 -23.904 1.00 94.38 118 ASP A O 1
ATOM 896 N N . ALA A 1 119 ? -2.235 1.008 -23.286 1.00 92.19 119 ALA A N 1
ATOM 897 C CA . ALA A 1 119 ? -1.853 1.998 -22.286 1.00 92.19 119 ALA A CA 1
ATOM 898 C C . ALA A 1 119 ? -1.381 3.305 -22.933 1.00 92.19 119 ALA A C 1
ATOM 900 O O . ALA A 1 119 ? -1.729 4.375 -22.440 1.00 92.19 119 ALA A O 1
ATOM 901 N N 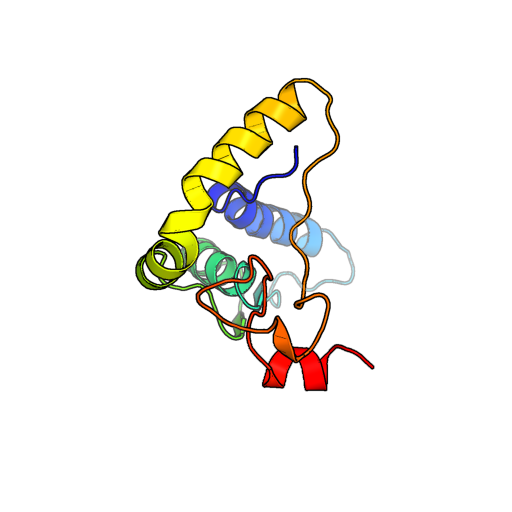. TYR A 1 120 ? -0.638 3.227 -24.041 1.00 94.38 120 TYR A N 1
ATOM 902 C CA . TYR A 1 120 ? -0.286 4.404 -24.832 1.00 94.38 120 TYR A CA 1
ATOM 903 C C . TYR A 1 120 ? -1.540 5.130 -25.333 1.00 94.38 120 TYR A C 1
ATOM 905 O O . TYR A 1 120 ? -1.685 6.326 -25.099 1.00 94.38 120 TYR A O 1
ATOM 913 N N . ASP A 1 121 ? -2.482 4.410 -25.944 1.00 94.88 121 ASP A N 1
ATOM 914 C CA . ASP A 1 121 ? -3.724 4.977 -26.484 1.00 94.88 121 ASP A CA 1
ATOM 915 C C . ASP A 1 121 ? -4.587 5.637 -25.390 1.00 94.88 121 ASP A C 1
ATOM 917 O O . ASP A 1 121 ? -5.236 6.651 -25.636 1.00 94.88 121 ASP A O 1
ATOM 921 N N . LEU A 1 122 ? -4.576 5.095 -24.167 1.00 94.69 122 LEU A N 1
ATOM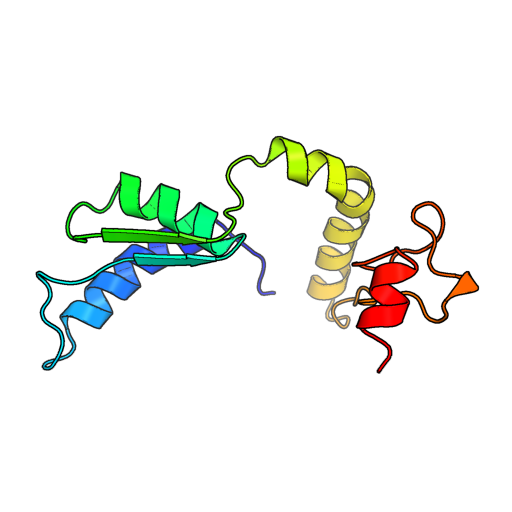 922 C CA . LEU A 1 122 ? -5.329 5.635 -23.031 1.00 94.69 122 LEU A CA 1
ATOM 923 C C . LEU A 1 122 ? -4.671 6.872 -22.391 1.00 94.69 122 LEU A C 1
ATOM 925 O O . LEU A 1 122 ? -5.375 7.748 -21.892 1.00 94.69 122 LEU A O 1
ATOM 929 N N . LEU A 1 123 ? -3.336 6.914 -22.332 1.00 91.94 123 LEU A N 1
ATOM 930 C CA . LEU A 1 123 ? -2.581 7.863 -21.500 1.00 91.94 123 LEU A CA 1
ATOM 931 C C . LEU A 1 123 ? -1.853 8.962 -22.292 1.00 91.94 123 LEU A C 1
ATOM 933 O O . LEU A 1 123 ? -1.274 9.848 -21.671 1.00 91.94 123 LEU A O 1
ATOM 937 N N . SER A 1 124 ? -1.855 8.910 -23.627 1.00 87.38 124 SER A N 1
ATOM 938 C CA . SER A 1 124 ? -1.201 9.901 -24.504 1.00 87.38 124 SER A CA 1
ATOM 939 C C . SER A 1 124 ? -2.063 11.128 -24.853 1.00 87.38 124 SER A C 1
ATOM 941 O O . SER A 1 124 ? -1.652 11.926 -25.695 1.00 87.38 124 SER A O 1
ATOM 943 N N . LEU A 1 125 ? -3.239 11.273 -24.222 1.00 70.25 125 LEU A N 1
ATOM 944 C CA . LEU A 1 125 ? -4.193 12.378 -24.426 1.00 70.25 125 LEU A CA 1
ATOM 945 C C . LEU A 1 125 ? -3.644 13.756 -24.029 1.00 70.25 125 LEU A C 1
ATOM 947 O O . LEU A 1 125 ? -3.059 13.870 -22.928 1.00 70.25 125 LEU A O 1
#

Organism: NCBI:txid221167